Protein AF-A0A257CUF9-F1 (afdb_monomer)

Secondary structure (DSSP, 8-state):
-HHHHTTHHHHHHHHHHHHHHHHHHHHSEEEEE-TTSEEEEEETTS-EEEEEE-----PPPTT--PPPP-

Mean predicted aligned error: 7.06 Å

Radius of gyration: 15.65 Å; Cα contacts (8 Å, |Δi|>4): 59; chains: 1; bounding box: 40×17×39 Å

pLDDT: mean 87.08, std 9.13, range [61.72, 97.0]

Nearest PDB structures (foldseek):
  6a4x-assembly1_A-2  TM=5.032E-01  e=4.250E+00  Streptomyces curacoi
  5vhs-assembly1_A  TM=3.109E-01  e=2.203E+00  Homo sapiens
  5da7-assembly2_D  TM=3.341E-01  e=8.757E+00  Thermococcus kodakarensis KOD1

Foldseek 3Di:
DVVVVVCVVVVVVVVVVVVLVVCCVPPQWDWDQDPQQFTWIAGPVRDIDTPDHGDDDDDDDPPDDDDDDD

Sequence (70 aa):
MQIAERSFPKHAASSGHKAYKATLSLTGAVVVKTSQGQMVERRSDGTSIVIKQIPLGKRVKSGVTLKRVK

Structure (mmCIF, N/CA/C/O backbone):
data_AF-A0A257CUF9-F1
#
_entry.id   AF-A0A257CUF9-F1
#
loop_
_atom_site.group_PDB
_atom_site.id
_atom_site.type_symbol
_atom_site.label_atom_id
_atom_site.label_alt_id
_atom_site.label_comp_id
_atom_site.label_asym_id
_atom_site.label_entity_id
_atom_site.label_seq_id
_atom_site.pdbx_PDB_ins_code
_atom_site.Cartn_x
_atom_site.Cartn_y
_atom_site.Cartn_z
_atom_site.occupancy
_atom_site.B_iso_or_equiv
_atom_site.auth_seq_id
_atom_site.auth_comp_id
_atom_site.auth_asym_id
_atom_site.auth_atom_id
_atom_site.pdbx_PDB_model_num
ATOM 1 N N . MET A 1 1 ? 29.885 0.499 -7.680 1.00 61.72 1 MET A N 1
ATOM 2 C CA . MET A 1 1 ? 28.565 1.169 -7.575 1.00 61.72 1 MET A CA 1
ATOM 3 C C . MET A 1 1 ? 27.409 0.255 -7.992 1.00 61.72 1 MET A C 1
ATOM 5 O O . MET A 1 1 ? 26.574 -0.044 -7.153 1.00 61.72 1 MET A O 1
ATOM 9 N N . GLN A 1 2 ? 27.411 -0.298 -9.212 1.00 66.12 2 GLN A N 1
ATOM 10 C CA . GLN A 1 2 ? 26.310 -1.113 -9.772 1.00 66.1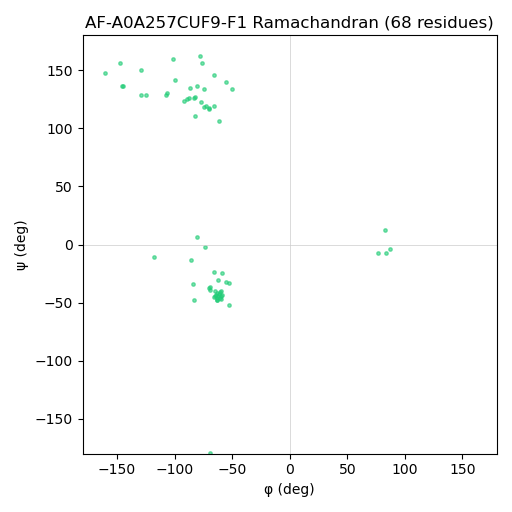2 2 GLN A CA 1
ATOM 11 C C . GLN A 1 2 ? 25.824 -2.295 -8.905 1.00 66.12 2 GLN A C 1
ATOM 13 O O . GLN A 1 2 ? 24.641 -2.619 -8.917 1.00 66.12 2 GLN A O 1
ATOM 18 N N . ILE A 1 3 ? 26.706 -2.952 -8.141 1.00 69.94 3 ILE A N 1
ATOM 19 C CA . ILE A 1 3 ? 26.321 -4.078 -7.267 1.00 69.94 3 ILE A CA 1
ATOM 20 C C . ILE A 1 3 ? 25.467 -3.601 -6.080 1.00 69.94 3 ILE A C 1
ATOM 22 O O . ILE A 1 3 ? 24.491 -4.257 -5.729 1.00 69.94 3 ILE A O 1
ATOM 26 N N . ALA A 1 4 ? 25.785 -2.439 -5.500 1.00 67.88 4 ALA A N 1
ATOM 27 C CA . ALA A 1 4 ? 25.019 -1.865 -4.395 1.00 67.88 4 ALA A CA 1
ATOM 28 C C . ALA A 1 4 ? 23.636 -1.379 -4.859 1.00 67.88 4 ALA A C 1
ATOM 30 O O . ALA A 1 4 ? 22.640 -1.604 -4.173 1.00 67.88 4 ALA A O 1
ATOM 31 N N . GLU A 1 5 ? 23.550 -0.809 -6.064 1.00 74.62 5 GLU A N 1
ATOM 32 C CA . GLU A 1 5 ? 22.295 -0.317 -6.652 1.00 74.62 5 GLU A CA 1
ATOM 33 C C . GLU A 1 5 ? 21.266 -1.435 -6.877 1.00 74.62 5 GLU A C 1
ATOM 35 O O . GLU A 1 5 ? 20.065 -1.218 -6.712 1.00 74.62 5 GLU A O 1
ATOM 40 N N . ARG A 1 6 ? 21.717 -2.670 -7.148 1.00 78.94 6 ARG A N 1
ATOM 41 C CA . ARG A 1 6 ? 20.832 -3.850 -7.256 1.00 78.94 6 ARG A CA 1
ATOM 42 C C . ARG A 1 6 ? 20.033 -4.114 -5.980 1.00 78.94 6 ARG A C 1
ATOM 44 O O . ARG A 1 6 ? 18.973 -4.732 -6.039 1.00 78.94 6 ARG A O 1
ATOM 51 N N . SER A 1 7 ? 20.523 -3.656 -4.830 1.00 81.38 7 SER A N 1
ATOM 52 C CA . SER A 1 7 ? 19.850 -3.835 -3.546 1.00 81.38 7 SER A CA 1
ATOM 53 C C . SER A 1 7 ? 18.811 -2.749 -3.245 1.00 81.38 7 SER A C 1
ATOM 55 O O . SER A 1 7 ? 18.005 -2.932 -2.332 1.00 81.38 7 SER A O 1
ATOM 57 N N . PHE A 1 8 ? 18.785 -1.635 -3.988 1.00 81.31 8 PHE A N 1
ATOM 58 C CA . PHE A 1 8 ? 17.885 -0.512 -3.706 1.00 81.31 8 PHE A CA 1
ATOM 59 C C . PHE A 1 8 ? 16.402 -0.893 -3.719 1.00 81.31 8 PHE A C 1
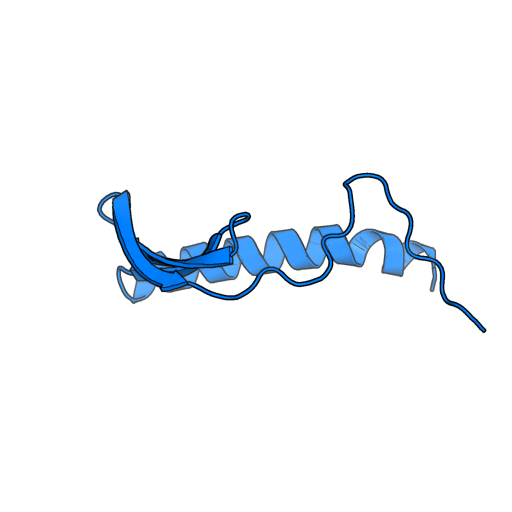ATOM 61 O O . PHE A 1 8 ? 15.717 -0.518 -2.768 1.00 81.31 8 PHE A O 1
ATOM 68 N N . PRO A 1 9 ? 15.886 -1.691 -4.678 1.00 83.69 9 PRO A N 1
ATOM 69 C CA . PRO A 1 9 ? 14.485 -2.109 -4.638 1.00 83.69 9 PRO A CA 1
ATOM 70 C C . PRO A 1 9 ? 14.144 -2.897 -3.367 1.00 83.69 9 PRO A C 1
ATOM 72 O O . PRO A 1 9 ? 13.101 -2.674 -2.754 1.00 83.69 9 PRO A O 1
ATOM 75 N N . LYS A 1 10 ? 15.053 -3.778 -2.924 1.00 86.19 10 LYS A N 1
ATOM 76 C CA . LYS A 1 10 ? 14.885 -4.570 -1.698 1.00 86.19 10 LYS A CA 1
ATOM 77 C C . LYS A 1 10 ? 14.889 -3.683 -0.451 1.00 86.19 10 LYS A C 1
ATOM 79 O O . LYS A 1 10 ? 14.034 -3.852 0.418 1.00 86.19 10 LYS A O 1
ATOM 84 N N . HIS A 1 11 ? 15.819 -2.732 -0.362 1.00 88.31 11 HIS A N 1
ATOM 85 C CA . HIS A 1 11 ? 15.881 -1.787 0.754 1.00 88.31 11 HIS A CA 1
ATOM 86 C C . HIS A 1 11 ? 14.655 -0.872 0.789 1.00 88.31 11 HIS A C 1
ATOM 88 O O . HIS A 1 11 ? 14.050 -0.722 1.846 1.00 88.31 11 HIS A O 1
ATOM 94 N N . ALA A 1 12 ? 14.231 -0.339 -0.358 1.00 84.81 12 ALA A N 1
ATOM 95 C CA . ALA A 1 12 ? 13.029 0.482 -0.466 1.00 84.81 12 ALA A CA 1
ATOM 96 C C . ALA A 1 12 ? 11.773 -0.288 -0.025 1.00 84.81 12 ALA A C 1
ATOM 98 O O . ALA A 1 12 ? 10.982 0.236 0.757 1.00 84.81 12 ALA A O 1
ATOM 99 N N . ALA A 1 13 ? 11.622 -1.549 -0.448 1.00 86.44 13 ALA A N 1
ATOM 100 C CA . ALA A 1 13 ? 10.511 -2.398 -0.020 1.00 86.44 13 ALA A CA 1
ATOM 101 C C . ALA A 1 13 ? 10.522 -2.653 1.500 1.00 86.44 13 ALA A C 1
ATOM 103 O O . ALA A 1 13 ? 9.489 -2.528 2.156 1.00 86.44 13 ALA A O 1
ATOM 104 N N . SER A 1 14 ? 11.691 -2.960 2.073 1.00 92.75 14 SER A N 1
ATOM 105 C CA . SER A 1 14 ? 11.847 -3.184 3.518 1.00 92.75 14 SER A CA 1
A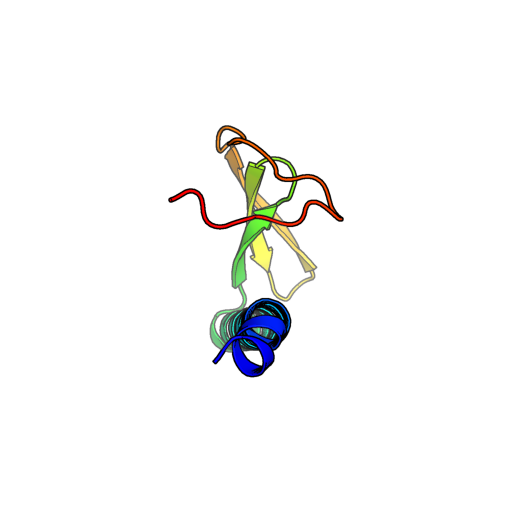TOM 106 C C . SER A 1 14 ? 11.533 -1.926 4.332 1.00 92.75 14 SER A C 1
ATOM 108 O O . SER A 1 14 ? 10.748 -1.977 5.280 1.00 92.75 14 SER A O 1
ATOM 110 N N . SER A 1 15 ? 12.088 -0.780 3.934 1.00 91.94 15 SER A N 1
ATOM 111 C CA . SER A 1 15 ? 11.836 0.506 4.587 1.00 91.94 15 SER A CA 1
ATOM 112 C C . SER A 1 15 ? 10.370 0.921 4.475 1.00 91.94 15 SER A C 1
ATOM 114 O O . SER A 1 15 ? 9.787 1.345 5.470 1.00 91.94 15 SER A O 1
ATOM 116 N N . GLY A 1 16 ? 9.743 0.727 3.311 1.00 91.69 16 GLY A N 1
ATOM 117 C CA . GLY A 1 16 ? 8.318 0.997 3.115 1.00 91.69 16 GLY A CA 1
ATOM 118 C C . GLY A 1 16 ? 7.427 0.138 4.015 1.00 91.69 16 GLY A C 1
ATOM 119 O O . GLY A 1 16 ? 6.507 0.655 4.643 1.00 91.69 16 GLY A O 1
ATOM 120 N N . HIS A 1 17 ? 7.736 -1.155 4.155 1.00 93.00 17 HIS A N 1
ATOM 121 C CA . HIS A 1 17 ? 7.002 -2.050 5.058 1.00 93.00 17 HIS A CA 1
ATOM 122 C C . HIS A 1 17 ? 7.158 -1.660 6.532 1.00 93.00 17 HIS A C 1
ATOM 124 O O . HIS A 1 17 ? 6.192 -1.697 7.295 1.00 93.00 17 HIS A O 1
ATOM 130 N N . LYS A 1 18 ? 8.366 -1.254 6.940 1.00 96.12 18 LYS A N 1
ATOM 131 C CA . LYS A 1 18 ? 8.618 -0.746 8.297 1.00 96.12 18 LYS A CA 1
ATOM 132 C C . LYS A 1 18 ? 7.833 0.536 8.567 1.00 96.12 18 LYS A C 1
ATOM 134 O O . LYS A 1 18 ? 7.184 0.620 9.604 1.00 96.12 18 LYS A O 1
ATOM 139 N N . ALA A 1 19 ? 7.845 1.483 7.629 1.00 94.19 19 ALA A N 1
ATOM 140 C CA . ALA A 1 19 ? 7.079 2.722 7.734 1.00 94.19 19 ALA A CA 1
ATOM 141 C C . ALA A 1 19 ? 5.574 2.439 7.843 1.00 94.19 19 ALA A C 1
ATOM 143 O O . ALA A 1 19 ? 4.933 2.924 8.768 1.00 94.19 19 ALA A O 1
ATOM 144 N N . TYR A 1 20 ? 5.040 1.566 6.981 1.00 94.50 20 TYR A N 1
ATOM 145 C CA . TYR A 1 20 ? 3.645 1.122 7.040 1.00 94.50 20 TYR A CA 1
ATOM 146 C C . TYR A 1 20 ? 3.266 0.599 8.431 1.00 94.50 20 TYR A C 1
ATOM 148 O O . TYR A 1 20 ? 2.284 1.052 9.018 1.00 94.50 20 TYR A O 1
ATOM 156 N N . LYS A 1 21 ? 4.058 -0.333 8.981 1.00 95.56 21 LYS A N 1
ATOM 157 C CA . LYS A 1 21 ? 3.792 -0.925 10.299 1.00 95.56 21 LYS A CA 1
ATOM 158 C C . LYS A 1 21 ? 3.875 0.100 11.425 1.00 95.56 21 LYS A C 1
ATO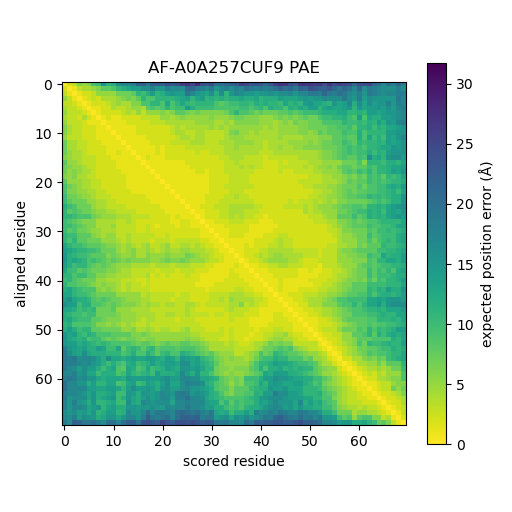M 160 O O . LYS A 1 21 ? 3.021 0.093 12.306 1.00 95.56 21 LYS A O 1
ATOM 165 N N . ALA A 1 22 ? 4.886 0.965 11.394 1.00 96.75 22 ALA A N 1
ATOM 166 C CA . ALA A 1 22 ? 5.069 1.994 12.408 1.00 96.75 22 ALA A CA 1
ATOM 167 C C . ALA A 1 22 ? 3.894 2.980 12.414 1.00 96.75 22 ALA A C 1
ATOM 169 O O . ALA A 1 22 ? 3.309 3.221 13.466 1.00 96.75 22 ALA A O 1
ATOM 170 N N . THR A 1 23 ? 3.488 3.485 11.246 1.00 95.88 23 THR A N 1
ATOM 171 C CA . THR A 1 23 ? 2.344 4.400 11.132 1.00 95.88 23 THR A CA 1
ATOM 172 C C . THR A 1 23 ? 1.055 3.745 11.614 1.00 95.88 23 THR A C 1
ATOM 174 O O . THR A 1 23 ? 0.346 4.340 12.424 1.00 95.88 23 THR A O 1
ATOM 177 N N . LEU A 1 24 ? 0.784 2.506 11.191 1.00 95.44 24 LEU A N 1
ATOM 178 C CA . LEU A 1 24 ? -0.407 1.773 11.619 1.00 95.44 24 LEU A CA 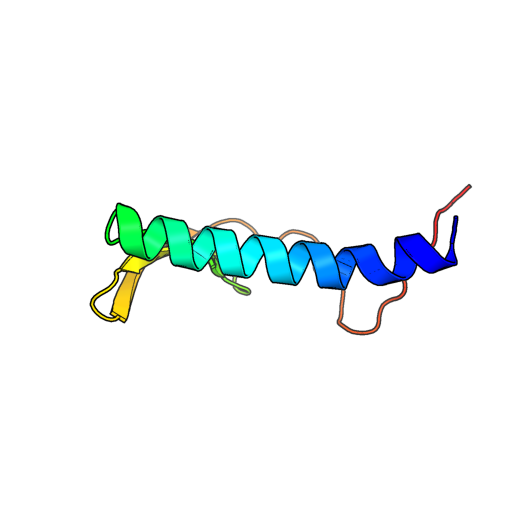1
ATOM 179 C C . LEU A 1 24 ? -0.438 1.569 13.141 1.00 95.44 24 LEU A C 1
ATOM 181 O O . LEU A 1 24 ? -1.486 1.736 13.755 1.00 95.44 24 LEU A O 1
ATOM 185 N N . SER A 1 25 ? 0.710 1.257 13.751 1.00 95.06 25 SER A N 1
ATOM 186 C CA . SER A 1 25 ? 0.828 1.082 15.202 1.00 95.06 25 SER A CA 1
ATOM 187 C C . SER A 1 25 ? 0.674 2.387 15.983 1.00 95.06 25 SER A C 1
ATOM 189 O O . SER A 1 25 ? 0.143 2.356 17.086 1.00 95.06 25 SER A O 1
ATOM 191 N N . LEU A 1 26 ? 1.170 3.510 15.456 1.00 96.31 26 LEU A N 1
ATOM 192 C CA . LEU A 1 26 ? 1.167 4.800 16.157 1.00 96.31 26 LEU A CA 1
ATOM 193 C C . LEU A 1 26 ? -0.155 5.554 16.013 1.00 96.31 26 LEU A C 1
ATOM 195 O O . LEU A 1 26 ? -0.552 6.272 16.922 1.00 96.31 26 LEU A O 1
ATOM 199 N N . THR A 1 27 ? -0.813 5.427 14.861 1.00 95.50 27 THR A N 1
ATOM 200 C CA . THR A 1 27 ? -1.966 6.269 14.501 1.00 95.50 27 THR A CA 1
ATOM 201 C C . THR A 1 27 ? -3.258 5.480 14.297 1.00 95.50 27 THR A C 1
ATOM 203 O O . THR A 1 27 ? -4.321 6.075 14.167 1.00 95.50 27 THR A O 1
ATOM 206 N N . GLY A 1 28 ? -3.190 4.146 14.249 1.00 94.88 28 GLY A N 1
ATOM 207 C CA . GLY A 1 28 ? -4.345 3.283 13.993 1.00 94.88 28 GLY A CA 1
ATOM 208 C C . GLY A 1 28 ? -4.786 3.225 12.526 1.00 94.88 28 GLY A C 1
ATOM 209 O O . GLY A 1 28 ? -5.628 2.394 12.187 1.00 94.88 28 GLY A O 1
ATOM 210 N N . ALA A 1 29 ? -4.209 4.041 11.637 1.00 95.81 29 ALA A N 1
ATOM 211 C CA . ALA A 1 29 ? -4.544 4.055 10.217 1.00 95.81 29 ALA A CA 1
ATOM 212 C C . ALA A 1 29 ? -3.344 4.409 9.327 1.00 95.81 29 ALA A C 1
ATOM 214 O O . ALA A 1 29 ? -2.387 5.044 9.750 1.00 95.81 29 ALA A O 1
ATOM 215 N N . VAL A 1 30 ? -3.377 4.003 8.060 1.00 96.75 30 VAL A N 1
ATOM 216 C CA . VAL A 1 30 ? -2.350 4.354 7.072 1.00 96.75 30 VAL A CA 1
ATOM 217 C C . VAL A 1 30 ? -2.967 4.514 5.692 1.00 96.75 30 VAL A C 1
ATOM 219 O O . VAL A 1 30 ? -3.781 3.700 5.258 1.00 96.75 30 VAL A O 1
ATOM 222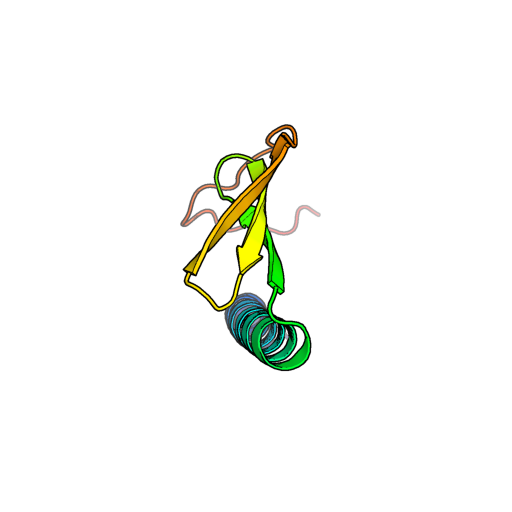 N N . VAL A 1 31 ? -2.557 5.556 4.974 1.00 95.06 31 VAL A N 1
ATOM 223 C CA . VAL A 1 31 ? -3.004 5.792 3.600 1.00 95.06 31 VAL A CA 1
ATOM 224 C C . VAL A 1 31 ? -2.028 5.136 2.632 1.00 95.06 31 VAL A C 1
ATOM 226 O O . VAL A 1 31 ? -0.832 5.427 2.639 1.00 95.06 31 VAL A O 1
ATOM 229 N N . VAL A 1 32 ? -2.537 4.249 1.778 1.00 93.19 32 VAL A N 1
ATOM 230 C CA . VAL A 1 32 ? -1.748 3.546 0.760 1.00 93.19 32 VAL A CA 1
ATOM 231 C C . VAL A 1 32 ? -2.391 3.653 -0.614 1.00 93.19 32 VAL A C 1
ATOM 233 O O . VAL A 1 32 ? -3.613 3.711 -0.753 1.00 93.19 32 VAL A O 1
ATOM 236 N N . LYS A 1 33 ? -1.557 3.627 -1.657 1.00 91.06 33 LYS A N 1
ATOM 237 C CA . LYS A 1 33 ? -2.020 3.490 -3.039 1.00 91.06 33 LYS A CA 1
ATOM 238 C C . LYS A 1 33 ? -2.106 2.011 -3.407 1.00 91.06 33 LYS A C 1
ATOM 240 O O . LYS A 1 33 ? -1.117 1.287 -3.303 1.00 91.06 33 LYS A O 1
ATOM 245 N N . THR A 1 34 ? -3.267 1.561 -3.866 1.00 89.12 34 THR A N 1
ATOM 246 C CA . THR A 1 34 ? -3.449 0.196 -4.369 1.00 89.12 34 THR A CA 1
ATOM 247 C C . THR A 1 34 ? -2.898 0.060 -5.782 1.00 89.12 34 THR A C 1
ATOM 249 O O . THR A 1 34 ? -2.729 1.040 -6.516 1.00 89.12 34 THR A O 1
ATOM 252 N N . SER A 1 35 ? -2.665 -1.184 -6.204 1.00 83.31 35 SER A N 1
ATOM 253 C CA . SER A 1 35 ? -2.273 -1.482 -7.581 1.00 83.31 35 SER A CA 1
ATOM 254 C C . SER A 1 35 ? -3.276 -0.925 -8.589 1.00 83.31 35 SER A C 1
ATOM 256 O O . SER A 1 35 ? -2.848 -0.475 -9.643 1.00 83.31 35 SER A O 1
ATOM 258 N N . GLN A 1 36 ? -4.568 -0.863 -8.244 1.00 86.50 36 GLN A N 1
ATOM 259 C CA . GLN A 1 36 ? -5.642 -0.330 -9.087 1.00 86.50 36 GLN A CA 1
ATOM 260 C C . GLN A 1 36 ? -5.754 1.197 -9.096 1.00 86.50 36 GLN A C 1
ATOM 262 O O . GLN A 1 36 ? -6.650 1.734 -9.733 1.00 86.50 36 GLN A O 1
ATOM 267 N N . GLY A 1 37 ? -4.815 1.907 -8.467 1.00 88.56 37 GLY A N 1
ATOM 268 C CA . GLY A 1 37 ? -4.796 3.369 -8.483 1.00 88.56 37 GLY A CA 1
ATOM 269 C C . GLY A 1 37 ? -5.711 3.998 -7.442 1.00 88.56 37 GLY A C 1
ATOM 270 O O . GLY A 1 37 ? -5.924 5.200 -7.472 1.00 88.56 37 GLY A O 1
ATOM 271 N N . GLN A 1 38 ? -6.214 3.228 -6.484 1.00 92.94 38 GLN A N 1
ATOM 272 C CA . GLN A 1 38 ? -7.054 3.755 -5.412 1.00 92.94 38 GLN A CA 1
ATOM 273 C C . GLN A 1 38 ? -6.163 4.257 -4.277 1.00 92.94 38 GLN A C 1
ATOM 275 O O . GLN A 1 38 ? -5.243 3.542 -3.878 1.00 92.94 38 GLN A O 1
ATOM 280 N N . MET A 1 39 ? -6.427 5.443 -3.732 1.00 94.44 39 MET A N 1
ATOM 281 C CA .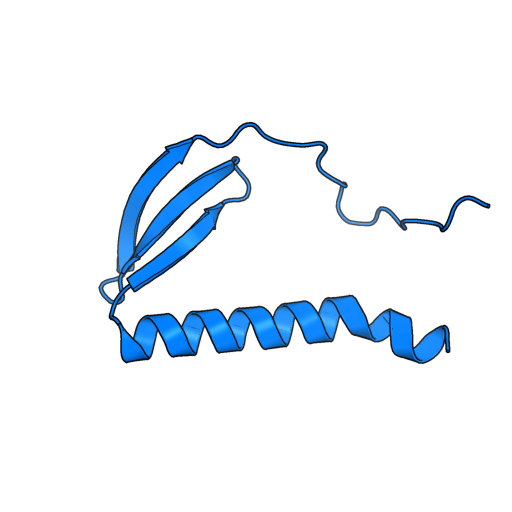 MET A 1 39 ? -5.953 5.771 -2.387 1.00 94.44 39 MET A CA 1
ATOM 282 C C . MET A 1 39 ? -6.928 5.217 -1.373 1.00 94.44 39 MET A C 1
ATOM 284 O O . MET A 1 39 ? -8.124 5.510 -1.431 1.00 94.44 39 MET A O 1
ATOM 288 N N . VAL A 1 40 ? -6.398 4.433 -0.449 1.00 95.62 40 VAL A N 1
ATOM 289 C CA . VAL A 1 40 ? -7.176 3.720 0.551 1.00 95.62 40 VAL A CA 1
ATOM 290 C C . VAL A 1 40 ? -6.583 4.005 1.919 1.00 95.62 40 VAL A C 1
ATOM 292 O O . VAL A 1 40 ? -5.381 3.827 2.116 1.00 95.62 40 VAL A O 1
ATOM 295 N N . GLU A 1 41 ? -7.423 4.427 2.854 1.00 97.00 41 GLU A N 1
ATOM 296 C CA . GLU A 1 41 ? -7.107 4.378 4.277 1.00 97.00 41 GLU A CA 1
ATOM 297 C C . GLU A 1 41 ? -7.287 2.938 4.751 1.00 97.00 41 GLU A C 1
ATOM 299 O O . GLU A 1 41 ? -8.359 2.358 4.582 1.00 97.00 41 GLU A O 1
ATOM 304 N N . ARG A 1 42 ? -6.238 2.342 5.312 1.00 95.81 42 ARG A N 1
ATOM 305 C CA . ARG A 1 42 ? -6.288 1.035 5.970 1.00 95.81 42 ARG A CA 1
ATOM 306 C C . ARG A 1 42 ? -6.170 1.226 7.465 1.00 95.81 42 ARG A C 1
ATOM 308 O O . ARG A 1 42 ? -5.226 1.875 7.911 1.00 95.81 42 ARG A O 1
ATOM 315 N N . ARG A 1 43 ? -7.087 0.634 8.216 1.00 96.12 43 ARG A N 1
ATOM 316 C CA . ARG A 1 43 ? -7.132 0.733 9.674 1.00 96.12 43 ARG A CA 1
ATOM 317 C C . ARG A 1 43 ? -6.572 -0.515 10.340 1.00 96.12 43 ARG A C 1
ATOM 319 O O . ARG A 1 43 ? -6.456 -1.575 9.722 1.00 96.12 43 ARG A O 1
ATOM 326 N N . SER A 1 44 ? -6.182 -0.371 11.601 1.00 93.38 44 SER A N 1
ATOM 327 C CA . SER A 1 44 ? -5.626 -1.457 12.417 1.00 93.38 44 SER A CA 1
ATOM 328 C C . SER A 1 44 ? -6.641 -2.567 12.703 1.00 93.38 44 SER A C 1
ATOM 330 O O . SER A 1 44 ? -6.239 -3.709 12.902 1.00 93.38 44 SER A O 1
ATOM 332 N N . ASP A 1 45 ? -7.938 -2.254 12.644 1.00 92.81 45 ASP A N 1
ATOM 333 C CA . ASP A 1 45 ? -9.055 -3.204 12.741 1.00 92.81 45 ASP A CA 1
ATOM 334 C C . ASP A 1 45 ? -9.244 -4.076 11.480 1.00 92.81 45 ASP A C 1
ATOM 336 O O . ASP A 1 45 ? -10.107 -4.951 11.447 1.00 92.81 45 ASP A O 1
ATOM 340 N N . GLY A 1 46 ? -8.434 -3.858 10.438 1.00 90.06 46 GLY A N 1
ATOM 341 C CA . GLY A 1 46 ? -8.498 -4.589 9.172 1.00 90.06 46 GLY A CA 1
ATOM 342 C C . GLY A 1 46 ? -9.473 -3.997 8.153 1.00 90.06 46 GLY A C 1
ATOM 343 O O . GLY A 1 46 ? -9.514 -4.468 7.013 1.00 90.06 46 GLY A O 1
ATOM 344 N N . THR A 1 47 ? -10.220 -2.949 8.508 1.00 94.81 47 THR A N 1
ATOM 345 C CA . THR A 1 47 ? -11.107 -2.254 7.572 1.00 94.81 47 THR A CA 1
ATOM 346 C C . THR A 1 47 ? -10.322 -1.356 6.619 1.00 94.81 47 THR A C 1
ATOM 348 O O . THR A 1 47 ? -9.185 -0.937 6.873 1.00 94.81 47 THR A O 1
ATOM 351 N N . SER A 1 48 ? -10.927 -1.073 5.464 1.00 94.69 48 SER A N 1
ATOM 352 C CA . SER A 1 48 ? -10.322 -0.189 4.476 1.00 94.69 48 SER A CA 1
ATOM 353 C C . SER A 1 48 ? -11.358 0.658 3.748 1.00 94.69 48 SER A C 1
ATOM 355 O O . SER A 1 48 ? -12.413 0.157 3.364 1.00 94.69 48 SER A O 1
ATOM 357 N N . ILE A 1 49 ? -11.052 1.944 3.570 1.00 96.38 49 ILE A N 1
ATOM 358 C CA . ILE A 1 49 ? -11.951 2.936 2.971 1.00 96.38 49 ILE A CA 1
ATOM 359 C C . ILE A 1 49 ? -11.243 3.606 1.800 1.00 96.38 49 ILE A C 1
ATOM 361 O O . ILE A 1 49 ? -10.122 4.100 1.930 1.00 96.38 49 ILE A O 1
ATOM 365 N N . VAL A 1 50 ? -11.901 3.640 0.641 1.00 95.56 50 VAL A N 1
ATOM 366 C CA . VAL A 1 50 ? -11.398 4.367 -0.529 1.00 95.56 50 VAL A CA 1
ATOM 367 C C . VAL A 1 50 ? -11.592 5.864 -0.302 1.00 95.56 50 VAL A C 1
ATOM 369 O O . VAL A 1 50 ? -12.719 6.333 -0.195 1.00 95.56 50 VAL A O 1
ATOM 372 N N . ILE A 1 51 ? -10.493 6.616 -0.283 1.00 96.00 51 ILE A N 1
ATOM 373 C CA . ILE A 1 51 ? -10.519 8.081 -0.180 1.00 96.00 51 ILE A CA 1
ATOM 374 C C . ILE A 1 51 ? -10.747 8.693 -1.564 1.00 96.00 51 ILE A C 1
ATOM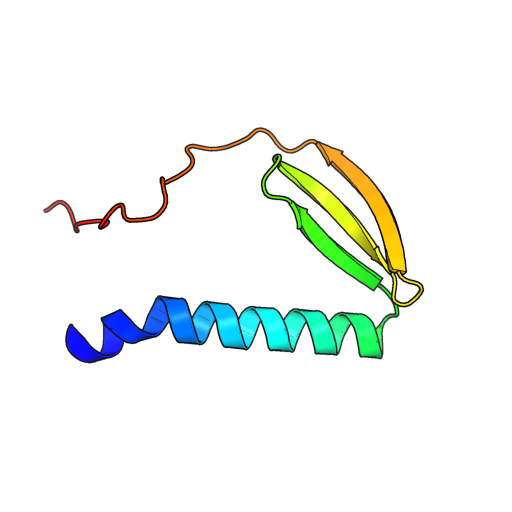 376 O O . ILE A 1 51 ? -11.548 9.608 -1.734 1.00 96.00 51 ILE A O 1
ATOM 380 N N . LYS A 1 52 ? -9.996 8.221 -2.568 1.00 93.56 52 LYS A N 1
ATOM 381 C CA . LYS A 1 52 ? -10.005 8.806 -3.914 1.00 93.56 52 LYS A CA 1
ATOM 382 C C . LYS A 1 52 ? -9.457 7.844 -4.964 1.00 93.56 52 LYS A C 1
ATOM 384 O O . LYS A 1 52 ? -8.519 7.091 -4.706 1.00 93.56 52 LYS A O 1
ATOM 389 N N . GLN A 1 53 ? -9.993 7.934 -6.179 1.00 92.19 53 GLN A N 1
ATOM 390 C CA . GLN A 1 53 ? -9.415 7.311 -7.370 1.00 92.19 53 GLN A CA 1
ATOM 391 C C . GLN A 1 53 ? -8.296 8.190 -7.943 1.00 92.19 53 GLN A C 1
ATOM 393 O O . GLN A 1 53 ? -8.503 9.375 -8.212 1.00 92.19 53 GLN A O 1
ATOM 398 N N . ILE A 1 54 ? -7.110 7.619 -8.142 1.00 86.50 54 ILE A N 1
ATOM 399 C CA . ILE A 1 54 ? -5.992 8.266 -8.832 1.00 86.50 54 ILE A CA 1
ATOM 400 C C . ILE A 1 54 ? -5.838 7.621 -10.213 1.00 86.50 54 ILE A C 1
ATOM 402 O O . ILE A 1 54 ? -5.725 6.393 -10.295 1.00 86.50 54 ILE A O 1
ATOM 406 N N . PRO A 1 55 ? -5.743 8.424 -11.290 1.00 83.81 55 PRO A N 1
ATOM 407 C CA . PRO A 1 55 ? -5.425 7.917 -12.615 1.00 83.81 55 PRO A CA 1
ATOM 408 C C . PRO A 1 55 ? -4.184 7.024 -12.592 1.00 83.81 55 PRO A C 1
ATOM 410 O O . PRO A 1 55 ? -3.150 7.335 -11.985 1.00 83.81 55 PRO A O 1
ATOM 413 N N . LEU A 1 56 ? -4.288 5.879 -13.253 1.00 81.19 56 LEU A N 1
ATOM 414 C CA . LEU A 1 56 ? -3.165 4.971 -13.394 1.00 81.19 56 LEU A CA 1
ATOM 415 C C . LEU A 1 56 ? -2.136 5.598 -14.334 1.00 81.19 56 LEU A C 1
ATOM 417 O O . LEU A 1 56 ? -2.404 5.814 -15.510 1.00 81.19 56 LEU A O 1
ATOM 421 N N . GLY A 1 57 ? -0.943 5.873 -13.808 1.00 77.50 57 GLY A N 1
ATOM 422 C CA . GLY A 1 57 ? 0.210 6.200 -14.640 1.00 77.50 57 GLY A CA 1
ATOM 423 C C . GLY A 1 57 ? 0.691 4.983 -15.438 1.00 77.50 57 GLY A C 1
ATOM 424 O O . GLY A 1 57 ? 0.166 3.872 -15.309 1.00 77.50 57 GLY A O 1
ATOM 425 N N . LYS A 1 58 ? 1.751 5.173 -16.229 1.00 78.56 58 LYS A N 1
ATOM 426 C CA . LYS A 1 58 ? 2.383 4.089 -16.989 1.00 78.56 58 LYS A CA 1
ATOM 427 C C . LYS A 1 58 ? 2.927 3.022 -16.032 1.00 78.56 58 LYS A C 1
ATOM 429 O O . LYS A 1 58 ? 3.931 3.236 -15.356 1.00 78.56 58 LYS A O 1
ATOM 434 N N . ARG A 1 59 ? 2.258 1.867 -15.965 1.00 72.81 59 ARG A N 1
ATOM 435 C CA . ARG A 1 59 ? 2.716 0.731 -15.156 1.00 72.81 59 ARG A CA 1
ATOM 436 C C . ARG A 1 59 ? 3.897 0.048 -15.841 1.00 72.81 59 ARG A C 1
ATOM 438 O O . ARG A 1 59 ? 3.846 -0.256 -17.031 1.00 72.81 59 ARG A O 1
ATOM 445 N N . VAL A 1 60 ? 4.938 -0.237 -15.069 1.00 78.25 60 VAL A N 1
ATOM 446 C CA . VAL A 1 60 ? 6.051 -1.085 -15.499 1.00 78.25 60 VAL A CA 1
ATOM 447 C C . VAL A 1 60 ? 5.676 -2.534 -15.184 1.00 78.25 60 VAL A C 1
ATOM 449 O O . VAL A 1 60 ? 5.292 -2.836 -14.055 1.00 78.25 60 VAL A O 1
ATOM 452 N N . LYS A 1 61 ? 5.726 -3.427 -16.181 1.00 77.56 61 LYS A N 1
ATOM 453 C 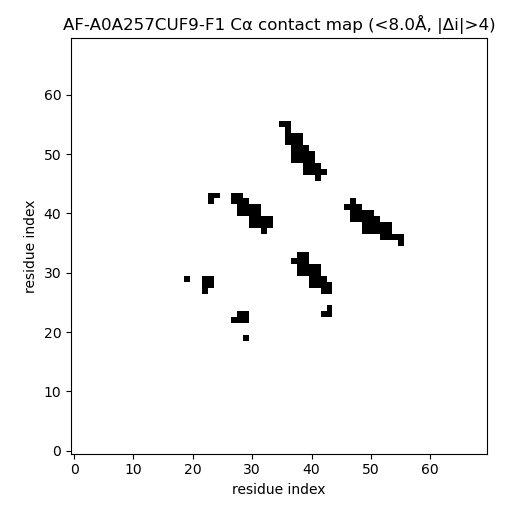CA . LYS A 1 61 ? 5.460 -4.857 -15.957 1.00 77.56 61 LYS A CA 1
ATOM 454 C C . LYS A 1 61 ? 6.552 -5.451 -15.063 1.00 77.56 61 LYS A C 1
ATOM 456 O O . LYS A 1 61 ? 7.717 -5.070 -15.163 1.00 77.56 61 LYS A O 1
ATOM 461 N N . SER A 1 62 ? 6.176 -6.408 -14.216 1.00 76.44 62 SER A N 1
ATOM 462 C CA . SER A 1 62 ? 7.160 -7.190 -13.461 1.00 76.44 62 SER A CA 1
ATOM 463 C C . SER A 1 62 ? 8.156 -7.850 -14.424 1.00 76.44 62 SER A C 1
ATOM 465 O O . SER A 1 62 ? 7.766 -8.284 -15.508 1.00 76.44 62 SER A O 1
ATOM 467 N N . GLY A 1 63 ? 9.439 -7.871 -14.059 1.00 80.81 63 GLY A N 1
ATOM 468 C CA . GLY A 1 63 ? 10.525 -8.385 -14.906 1.00 80.81 63 GLY A CA 1
ATOM 469 C C . GLY A 1 63 ? 11.087 -7.388 -15.927 1.00 80.81 63 GLY A C 1
ATOM 470 O O . GLY A 1 63 ? 12.117 -7.662 -16.542 1.00 80.81 63 GLY A O 1
ATOM 471 N N . VAL A 1 64 ? 10.482 -6.205 -16.092 1.00 81.56 64 VAL A N 1
ATOM 472 C CA . VAL A 1 64 ? 11.057 -5.159 -16.948 1.00 81.56 64 VAL A CA 1
ATOM 473 C C . VAL A 1 64 ? 12.308 -4.588 -16.286 1.00 81.56 64 VAL A C 1
ATOM 475 O O . VAL A 1 64 ? 12.251 -3.969 -15.225 1.00 81.56 64 VAL A O 1
ATOM 478 N N . THR A 1 65 ? 13.448 -4.764 -16.950 1.00 79.94 65 THR A N 1
ATOM 479 C CA . THR A 1 65 ? 14.698 -4.110 -16.560 1.00 79.94 65 THR A CA 1
ATOM 480 C C . THR A 1 65 ? 14.710 -2.691 -17.111 1.00 79.94 65 THR A C 1
ATOM 482 O O . THR A 1 65 ? 14.810 -2.486 -18.322 1.00 79.94 65 THR A O 1
ATOM 485 N N . LEU A 1 66 ? 14.608 -1.703 -16.223 1.00 78.06 66 LEU A N 1
ATOM 486 C CA . LEU A 1 66 ? 14.778 -0.300 -16.584 1.00 78.06 66 LEU A CA 1
ATOM 487 C C . LEU A 1 66 ? 16.263 -0.041 -16.859 1.00 78.06 66 LEU A C 1
ATOM 489 O O . LEU A 1 66 ? 17.108 -0.242 -15.989 1.00 78.06 66 LEU A O 1
ATOM 493 N N . LYS A 1 67 ? 16.583 0.378 -18.084 1.00 82.06 67 LYS A N 1
ATOM 494 C CA . LYS A 1 67 ? 17.938 0.774 -18.479 1.00 82.06 67 LYS A CA 1
ATOM 495 C C . LYS A 1 67 ? 18.044 2.293 -18.447 1.00 82.06 67 LYS A C 1
ATOM 497 O O . LYS A 1 67 ? 17.111 2.987 -18.847 1.00 82.06 67 LYS A O 1
ATOM 502 N N . ARG A 1 68 ? 19.192 2.805 -18.008 1.00 80.06 68 ARG A N 1
ATOM 503 C CA . ARG A 1 68 ? 19.529 4.221 -18.168 1.00 80.06 68 ARG A CA 1
ATOM 504 C C . ARG A 1 68 ? 19.682 4.505 -19.664 1.00 80.06 68 ARG A C 1
ATOM 506 O O . ARG A 1 68 ? 20.529 3.892 -20.309 1.00 80.06 68 ARG A O 1
ATOM 513 N N . VAL A 1 69 ? 18.855 5.396 -20.203 1.00 74.62 69 VAL A N 1
ATOM 514 C CA . VAL A 1 69 ? 19.055 5.938 -21.553 1.00 74.62 69 VAL A CA 1
ATOM 515 C C . VAL A 1 69 ? 20.110 7.045 -21.442 1.00 74.62 69 VAL A C 1
ATOM 517 O O . VAL A 1 69 ? 20.115 7.764 -20.441 1.00 74.62 69 VAL A O 1
ATOM 520 N N . LYS A 1 70 ? 21.058 7.076 -22.387 1.00 63.88 70 LYS A N 1
ATOM 521 C CA . LYS A 1 70 ? 22.123 8.088 -22.452 1.00 63.88 70 LYS A CA 1
ATOM 522 C C . LYS A 1 70 ? 21.542 9.475 -22.681 1.00 63.88 70 LYS A C 1
ATOM 524 O O . LYS A 1 70 ? 20.588 9.560 -23.483 1.00 63.88 70 LYS A O 1
#

Solvent-accessible surface area (backbone atoms only — not comparable to full-atom values): 4409 Å² total; per-residue (Å²): 112,74,76,64,59,72,45,47,67,59,50,53,54,52,52,50,52,50,49,52,52,50,42,28,72,76,68,42,39,41,80,44,75,45,96,87,23,34,32,28,41,38,37,70,90,72,50,72,47,80,77,46,84,43,84,76,69,91,78,79,62,88,90,67,81,86,72,88,77,132